Protein AF-A0A966Q221-F1 (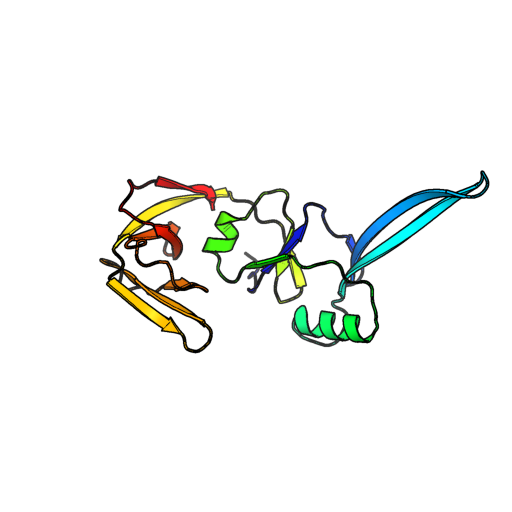afdb_monomer_lite)

Structure (mmCIF, N/CA/C/O backbone):
data_AF-A0A966Q221-F1
#
_entry.id   AF-A0A966Q221-F1
#
loop_
_atom_site.group_PDB
_atom_site.id
_atom_site.type_symbol
_atom_site.label_atom_id
_atom_site.label_alt_id
_atom_site.label_comp_id
_atom_site.label_asym_id
_atom_site.label_entity_id
_atom_site.label_seq_id
_atom_site.pdbx_PDB_ins_code
_atom_site.Cartn_x
_atom_site.Cartn_y
_atom_site.Cartn_z
_atom_site.occupancy
_atom_site.B_iso_or_equiv
_atom_site.auth_seq_id
_atom_site.auth_comp_id
_atom_site.auth_asym_id
_atom_site.auth_atom_id
_atom_site.pdbx_PDB_model_num
ATOM 1 N N . MET A 1 1 ? -15.770 -7.604 -7.001 1.00 46.69 1 MET A N 1
ATOM 2 C CA . MET A 1 1 ? -14.492 -6.860 -6.976 1.00 46.69 1 MET A CA 1
ATOM 3 C C . MET A 1 1 ? -13.400 -7.851 -7.315 1.00 46.69 1 MET A C 1
ATOM 5 O O . MET A 1 1 ? -13.350 -8.887 -6.671 1.00 46.69 1 MET A O 1
ATOM 9 N N . SER A 1 2 ? -12.602 -7.611 -8.354 1.00 55.25 2 SER A N 1
ATOM 10 C CA . SER A 1 2 ? -11.484 -8.499 -8.678 1.00 55.25 2 SER A CA 1
ATOM 11 C C . SER A 1 2 ? -10.455 -8.431 -7.547 1.00 55.25 2 SER A C 1
ATOM 13 O O . SER A 1 2 ? -10.008 -7.342 -7.191 1.00 55.25 2 SER A O 1
ATOM 15 N N . GLU A 1 3 ? -10.125 -9.581 -6.968 1.00 83.69 3 GLU A N 1
ATOM 16 C CA . GLU A 1 3 ? -9.271 -9.717 -5.785 1.00 83.69 3 GLU A CA 1
ATOM 17 C C . GLU A 1 3 ? -7.890 -9.089 -6.048 1.00 83.69 3 GLU A C 1
ATOM 19 O O . GLU A 1 3 ? -7.162 -9.516 -6.948 1.00 83.69 3 GLU A O 1
ATOM 24 N N . ILE A 1 4 ? -7.584 -7.993 -5.344 1.00 91.38 4 ILE A N 1
ATOM 25 C CA . ILE A 1 4 ? -6.256 -7.364 -5.338 1.00 91.38 4 ILE A CA 1
ATOM 26 C C . ILE A 1 4 ? -5.352 -8.244 -4.483 1.00 91.38 4 ILE A C 1
ATOM 28 O O . ILE A 1 4 ? -5.711 -8.542 -3.343 1.00 91.38 4 ILE A O 1
ATOM 32 N N . VAL A 1 5 ? -4.185 -8.621 -5.004 1.00 95.06 5 VAL A N 1
ATOM 33 C CA . VAL A 1 5 ? -3.238 -9.453 -4.252 1.00 95.06 5 VAL A CA 1
ATOM 34 C C . VAL A 1 5 ? -2.081 -8.610 -3.748 1.00 95.06 5 VAL A C 1
ATOM 36 O O . VAL A 1 5 ? -1.319 -8.029 -4.514 1.00 95.06 5 VAL A O 1
ATOM 39 N N . PHE A 1 6 ? -1.963 -8.535 -2.427 1.00 94.25 6 PHE A N 1
ATOM 40 C CA . PHE A 1 6 ? -0.887 -7.809 -1.769 1.00 94.25 6 PHE A CA 1
ATOM 41 C C . PHE A 1 6 ? 0.447 -8.588 -1.848 1.00 94.25 6 PHE A C 1
ATOM 43 O O . PHE A 1 6 ? 0.435 -9.816 -1.971 1.00 94.25 6 PHE A O 1
ATOM 50 N N . PRO A 1 7 ? 1.604 -7.909 -1.755 1.00 95.56 7 PRO A N 1
ATOM 51 C CA . PRO A 1 7 ? 1.749 -6.456 -1.694 1.00 95.56 7 PRO A CA 1
ATOM 52 C C . PRO A 1 7 ? 1.359 -5.765 -3.003 1.00 95.56 7 PRO A C 1
ATOM 54 O O . PRO A 1 7 ? 1.427 -6.353 -4.078 1.00 95.56 7 PRO A O 1
ATOM 57 N N . VAL A 1 8 ? 0.964 -4.499 -2.894 1.00 96.75 8 VAL A N 1
ATOM 58 C CA . VAL A 1 8 ? 0.754 -3.609 -4.039 1.00 96.75 8 VAL A CA 1
ATOM 59 C C . VAL A 1 8 ? 1.818 -2.520 -4.037 1.00 96.75 8 VAL A C 1
ATOM 61 O O . VAL A 1 8 ? 2.282 -2.099 -2.978 1.00 96.75 8 VAL A O 1
ATOM 64 N N . PHE A 1 9 ? 2.207 -2.055 -5.216 1.00 97.25 9 PHE A N 1
ATOM 65 C CA . PHE A 1 9 ? 3.287 -1.089 -5.394 1.00 97.25 9 PHE A CA 1
ATOM 66 C C . PHE A 1 9 ? 2.776 0.135 -6.137 1.00 97.25 9 PHE A C 1
ATOM 68 O O . PHE A 1 9 ? 2.036 0.004 -7.109 1.00 97.25 9 PHE A O 1
ATOM 75 N N . ASN A 1 10 ? 3.193 1.321 -5.705 1.00 96.19 10 ASN A N 1
ATOM 76 C CA . ASN A 1 10 ? 2.929 2.561 -6.421 1.00 96.19 10 ASN A CA 1
ATOM 77 C C . ASN A 1 10 ? 3.859 2.660 -7.641 1.00 96.19 10 ASN A C 1
ATOM 79 O O . ASN A 1 10 ? 5.089 2.613 -7.502 1.00 96.19 10 ASN A O 1
ATOM 83 N N . ILE A 1 11 ? 3.255 2.822 -8.819 1.00 96.31 11 ILE A N 1
ATOM 84 C CA . ILE A 1 11 ? 3.941 2.923 -10.114 1.00 96.31 11 ILE A CA 1
ATOM 85 C C . ILE A 1 11 ? 3.892 4.331 -10.721 1.00 96.31 11 ILE A C 1
ATOM 87 O O . ILE A 1 11 ? 4.333 4.514 -11.851 1.00 96.31 11 ILE A O 1
ATOM 91 N N . GLY A 1 12 ? 3.406 5.328 -9.978 1.00 94.31 12 GLY A N 1
ATOM 92 C CA . GLY A 1 12 ? 3.406 6.741 -10.355 1.00 94.31 12 GLY A CA 1
ATOM 93 C C . GLY A 1 12 ? 2.014 7.324 -10.598 1.00 94.31 12 GLY A C 1
ATOM 94 O O . GLY A 1 12 ? 0.991 6.702 -10.324 1.00 94.31 12 GLY A O 1
ATOM 95 N N . ILE A 1 13 ? 1.982 8.564 -11.091 1.00 94.75 13 ILE A N 1
ATOM 96 C CA . ILE A 1 13 ? 0.741 9.303 -11.394 1.00 94.75 13 ILE A CA 1
ATOM 97 C C . ILE A 1 13 ? 0.272 9.132 -12.845 1.00 94.75 13 ILE A C 1
ATOM 99 O O . ILE A 1 13 ? -0.867 9.444 -13.184 1.00 94.75 13 ILE A O 1
ATOM 103 N N . HIS A 1 14 ? 1.164 8.672 -13.718 1.00 93.94 14 HIS A N 1
ATOM 104 C CA . HIS A 1 14 ? 0.856 8.449 -15.121 1.00 93.94 14 HIS A CA 1
ATOM 105 C C . HIS A 1 14 ? 0.354 7.024 -15.295 1.00 93.94 14 HIS A C 1
ATOM 107 O O . HIS A 1 14 ? 0.889 6.096 -14.694 1.00 93.94 14 HIS A O 1
ATOM 113 N N . LYS A 1 15 ? -0.680 6.850 -16.118 1.00 94.88 15 LYS A N 1
ATOM 114 C CA . LYS A 1 15 ? -1.162 5.518 -16.473 1.00 94.88 15 LYS A CA 1
ATOM 115 C C . LYS A 1 15 ? -0.087 4.816 -17.316 1.00 94.88 15 LYS A C 1
ATOM 117 O O . LYS A 1 15 ? 0.353 5.420 -18.295 1.00 94.88 15 LYS A O 1
ATOM 122 N N . PRO A 1 16 ? 0.335 3.588 -16.974 1.00 95.94 16 PRO A N 1
ATOM 123 C CA . PRO A 1 16 ? 1.258 2.834 -17.817 1.00 95.94 16 PRO A CA 1
ATOM 124 C C . PRO A 1 16 ? 0.583 2.399 -19.121 1.00 95.94 16 PRO A C 1
ATOM 126 O O . PRO A 1 16 ? -0.639 2.216 -19.170 1.00 95.94 16 PRO A O 1
ATOM 129 N N . GLN A 1 17 ? 1.392 2.194 -20.156 1.00 96.81 17 GLN A N 1
ATOM 130 C CA . GLN A 1 17 ? 0.962 1.516 -21.375 1.00 96.81 17 GLN A CA 1
ATOM 131 C C . GLN A 1 17 ? 0.931 0.007 -21.138 1.00 96.81 17 GLN A C 1
ATOM 133 O O . GLN A 1 17 ? 1.729 -0.516 -20.355 1.00 96.81 17 GLN A O 1
ATOM 138 N N . VAL A 1 18 ? -0.020 -0.674 -21.780 1.00 96.50 18 VAL A N 1
ATOM 139 C CA . VAL A 1 18 ? -0.211 -2.124 -21.666 1.00 96.50 18 VAL A CA 1
ATOM 140 C C . VAL A 1 18 ? -0.466 -2.696 -23.052 1.00 96.50 18 VAL A C 1
ATOM 142 O O . VAL A 1 18 ? -1.510 -2.422 -23.642 1.00 96.50 18 VAL A O 1
ATOM 145 N N . GLU A 1 19 ? 0.460 -3.508 -23.547 1.00 95.75 19 GLU A N 1
ATOM 146 C CA . GLU A 1 19 ? 0.394 -4.106 -24.881 1.00 95.75 19 GLU A CA 1
ATOM 147 C C . GLU A 1 19 ? 0.839 -5.564 -24.813 1.00 95.75 19 GLU A C 1
ATOM 149 O O . GLU A 1 19 ? 1.949 -5.856 -24.384 1.00 95.75 19 GLU A O 1
ATOM 154 N N . GLY A 1 20 ? -0.037 -6.501 -25.190 1.00 93.25 20 GLY A N 1
ATOM 155 C CA . GLY A 1 20 ? 0.322 -7.922 -25.279 1.00 93.25 20 GLY A CA 1
ATOM 156 C C . GLY A 1 20 ? 0.937 -8.522 -24.004 1.00 93.25 20 GLY A C 1
ATOM 157 O O . GLY A 1 20 ? 1.816 -9.364 -24.109 1.00 93.25 20 GLY A O 1
ATOM 158 N N . GLY A 1 21 ? 0.533 -8.068 -22.810 1.00 93.94 21 GLY A N 1
ATOM 159 C CA . GLY A 1 21 ? 1.095 -8.523 -21.526 1.00 93.94 21 GLY A CA 1
ATOM 160 C C . GLY A 1 21 ? 2.316 -7.733 -21.034 1.00 93.94 21 GLY A C 1
ATOM 161 O O . GLY A 1 21 ? 2.673 -7.849 -19.862 1.00 93.94 21 GLY A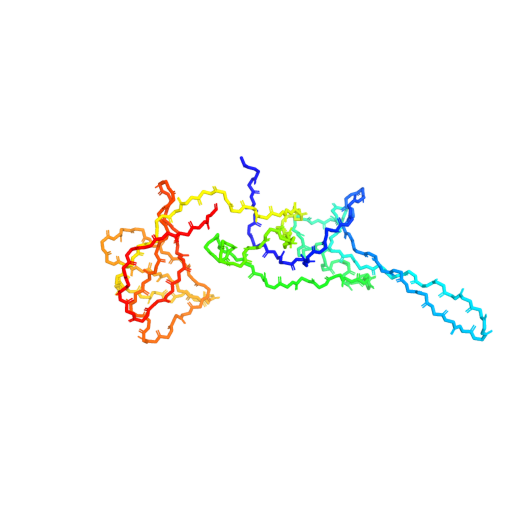 O 1
ATOM 162 N N . LEU A 1 22 ? 2.905 -6.877 -21.872 1.00 97.25 22 LEU A N 1
ATOM 163 C CA . LEU A 1 22 ? 3.971 -5.956 -21.489 1.00 97.25 22 LEU A CA 1
ATOM 164 C C . LEU A 1 22 ? 3.380 -4.674 -20.895 1.00 97.25 22 LEU A C 1
ATOM 166 O O . LEU A 1 22 ? 2.482 -4.060 -21.470 1.00 97.25 22 LEU A O 1
ATOM 170 N N . VAL A 1 23 ? 3.916 -4.244 -19.755 1.00 98.00 23 VAL A N 1
ATOM 171 C CA . VAL A 1 23 ? 3.536 -3.011 -19.063 1.00 98.00 23 VAL A CA 1
ATOM 172 C C . VAL A 1 23 ? 4.738 -2.086 -19.016 1.00 98.00 23 VAL A C 1
ATOM 174 O O . VAL A 1 23 ? 5.775 -2.449 -18.460 1.00 98.00 23 VAL A O 1
ATOM 177 N N . PHE A 1 24 ? 4.616 -0.869 -19.537 1.00 97.62 24 PHE A N 1
ATOM 178 C CA . PHE A 1 24 ? 5.760 0.034 -19.642 1.00 97.62 24 PHE A CA 1
ATOM 179 C C . PHE A 1 24 ? 5.374 1.515 -19.617 1.00 97.62 24 PHE A C 1
ATOM 181 O O . PHE A 1 24 ? 4.223 1.908 -19.806 1.00 97.62 24 PHE A O 1
ATOM 188 N N . TYR A 1 25 ? 6.384 2.345 -19.387 1.00 96.75 25 TYR A N 1
ATOM 189 C CA . TYR A 1 25 ? 6.365 3.771 -19.680 1.00 96.75 25 TYR A CA 1
ATOM 190 C C . TYR A 1 25 ? 7.336 4.054 -20.816 1.00 96.75 25 TYR A C 1
ATOM 192 O O . TYR A 1 25 ? 8.361 3.380 -20.934 1.00 96.75 25 TYR A O 1
ATOM 200 N N . TYR A 1 26 ? 7.050 5.080 -21.606 1.00 93.25 26 TYR A N 1
ATOM 201 C CA . TYR A 1 26 ? 8.019 5.644 -22.530 1.00 93.25 26 TYR A CA 1
ATOM 202 C C . TYR A 1 26 ? 8.089 7.157 -22.344 1.00 93.25 26 TYR A C 1
ATOM 204 O O . TYR A 1 26 ? 7.126 7.797 -21.917 1.00 93.25 26 TYR A O 1
ATOM 212 N N . HIS A 1 27 ? 9.263 7.708 -22.616 1.00 88.81 27 HIS A N 1
ATOM 213 C CA . HIS A 1 27 ? 9.513 9.137 -22.606 1.00 88.81 27 HIS A CA 1
ATOM 214 C C . HIS A 1 27 ? 10.263 9.495 -23.876 1.00 88.81 27 HIS A C 1
ATOM 216 O O . HIS A 1 27 ? 11.336 8.948 -24.131 1.00 88.81 27 HIS A O 1
ATOM 222 N N . GLU A 1 28 ? 9.703 10.417 -24.640 1.00 90.44 28 GLU A N 1
ATOM 223 C CA . GLU A 1 28 ? 10.378 11.048 -25.763 1.00 90.44 28 GLU A CA 1
ATOM 224 C C . GLU A 1 28 ? 11.087 12.298 -25.262 1.00 90.44 28 GLU A C 1
ATOM 226 O O . GLU A 1 28 ? 10.565 13.051 -24.432 1.00 90.44 28 GLU A O 1
ATOM 231 N N . ARG A 1 29 ? 12.316 12.484 -25.726 1.00 88.00 29 ARG A N 1
ATOM 232 C CA . ARG A 1 29 ? 13.077 13.698 -25.502 1.00 88.00 29 ARG A CA 1
ATOM 233 C C . ARG A 1 29 ? 13.602 14.188 -26.835 1.00 88.00 29 ARG A C 1
ATOM 235 O O . ARG A 1 29 ? 14.305 13.455 -27.518 1.00 88.00 29 ARG A O 1
ATOM 242 N N . GLU A 1 30 ? 13.298 15.433 -27.139 1.00 89.88 30 GLU A N 1
ATOM 243 C CA . GLU A 1 30 ? 13.866 16.157 -28.263 1.00 89.88 30 GLU A CA 1
ATOM 244 C C . GLU A 1 30 ? 15.065 16.972 -27.772 1.00 89.88 30 GLU A C 1
ATOM 246 O O . GLU A 1 30 ? 14.963 17.718 -26.796 1.00 89.88 30 GLU A O 1
ATOM 251 N N . GLU A 1 31 ? 16.213 16.799 -28.416 1.00 89.94 31 GLU A N 1
ATOM 252 C CA . GLU A 1 31 ? 17.430 17.567 -28.161 1.00 89.94 31 GLU A CA 1
ATOM 253 C C . GLU A 1 31 ? 18.004 18.034 -29.500 1.00 89.94 31 GLU A C 1
ATOM 255 O O . GLU A 1 31 ? 18.004 17.284 -30.473 1.00 89.94 31 GLU A O 1
ATOM 260 N N . TYR A 1 32 ? 18.494 19.273 -29.553 1.00 88.69 32 TYR A N 1
ATOM 261 C CA . TYR A 1 32 ? 19.259 19.751 -30.702 1.00 88.69 32 TYR A CA 1
ATOM 262 C C . TYR A 1 32 ? 20.722 19.350 -30.527 1.00 88.69 32 TYR A C 1
ATOM 264 O O . TYR A 1 32 ? 21.349 19.729 -29.534 1.00 88.69 32 TYR A O 1
ATOM 272 N N . ILE A 1 33 ? 21.255 18.594 -31.480 1.00 89.69 33 ILE A N 1
ATOM 273 C CA . ILE A 1 33 ? 22.663 18.198 -31.544 1.00 89.69 33 ILE A CA 1
ATOM 274 C C . ILE A 1 33 ? 23.168 18.657 -32.910 1.00 89.69 33 ILE A C 1
ATOM 276 O O . ILE A 1 33 ? 22.614 18.250 -33.923 1.00 89.69 33 ILE A O 1
ATOM 280 N N . ASP A 1 34 ? 24.169 19.540 -32.927 1.00 90.19 34 ASP A N 1
ATOM 281 C CA . ASP A 1 34 ? 24.743 20.114 -34.155 1.00 90.19 34 ASP A CA 1
ATOM 282 C C . ASP A 1 34 ? 23.683 20.694 -35.121 1.00 90.19 34 ASP A C 1
ATOM 284 O O . ASP A 1 34 ? 23.695 20.432 -36.319 1.00 90.19 34 ASP A O 1
ATOM 288 N N . ASP A 1 35 ? 22.745 21.478 -34.573 1.00 89.19 35 ASP A N 1
ATOM 289 C CA . ASP A 1 35 ? 21.602 22.095 -35.272 1.00 89.19 35 ASP A CA 1
ATOM 290 C C . ASP A 1 35 ? 20.572 21.112 -35.879 1.00 89.19 35 ASP A C 1
ATOM 292 O O . ASP A 1 35 ? 19.596 21.541 -36.501 1.00 89.19 35 ASP A O 1
ATOM 296 N N . GLU A 1 36 ? 20.698 19.806 -35.619 1.00 89.44 36 GLU A N 1
ATOM 297 C CA . GLU A 1 36 ? 19.696 18.792 -35.960 1.00 89.44 36 GLU A CA 1
ATOM 298 C C . GLU A 1 36 ? 18.811 18.442 -34.754 1.00 89.44 36 GLU A C 1
ATOM 300 O O . GLU A 1 36 ? 19.291 18.218 -33.641 1.00 89.44 36 GLU A O 1
ATOM 305 N N . LEU A 1 37 ? 17.492 18.373 -34.970 1.00 89.62 37 LEU A N 1
ATOM 306 C CA . LEU A 1 37 ? 16.541 17.917 -33.955 1.00 89.62 37 LEU A CA 1
ATOM 307 C C . LEU A 1 37 ? 16.598 16.389 -33.844 1.00 89.62 37 LEU A C 1
ATOM 309 O O . LEU A 1 37 ? 16.094 15.673 -34.711 1.00 89.62 37 LEU A O 1
ATOM 313 N N . VAL A 1 38 ? 17.154 15.883 -32.748 1.00 91.44 38 VAL A N 1
ATOM 314 C CA . VAL A 1 38 ? 17.219 14.452 -32.444 1.00 91.44 38 VAL A CA 1
ATOM 315 C C . VAL A 1 38 ? 16.140 14.098 -31.427 1.00 91.44 38 VAL A C 1
ATOM 317 O O . VAL A 1 38 ? 16.121 14.608 -30.308 1.00 91.44 38 VAL A O 1
ATOM 320 N N . THR A 1 39 ? 15.250 13.175 -31.793 1.00 88.75 39 THR A N 1
ATOM 321 C CA . THR A 1 39 ? 14.259 12.610 -30.865 1.00 88.75 39 THR A CA 1
ATOM 322 C C . THR A 1 39 ? 14.764 11.282 -30.312 1.00 88.75 39 THR A C 1
ATOM 324 O O . THR A 1 39 ? 14.978 10.328 -31.055 1.00 88.75 39 THR A O 1
ATOM 327 N N . THR A 1 40 ? 14.944 11.199 -28.995 1.00 87.88 40 THR A N 1
ATOM 328 C CA . THR A 1 40 ? 15.309 9.969 -28.285 1.00 87.88 40 THR A CA 1
ATOM 329 C C . THR A 1 40 ? 14.122 9.438 -27.491 1.00 87.88 40 THR A C 1
ATOM 331 O O . THR A 1 40 ? 13.637 10.095 -26.569 1.00 87.88 40 THR A O 1
ATOM 334 N N . THR A 1 41 ? 13.722 8.200 -27.772 1.00 89.50 41 THR A N 1
ATOM 335 C CA . THR A 1 41 ? 12.672 7.493 -27.027 1.00 89.50 41 THR A CA 1
ATOM 336 C C . THR A 1 41 ? 13.293 6.545 -26.006 1.00 89.50 41 THR A C 1
ATOM 338 O O . THR A 1 41 ? 14.090 5.675 -26.355 1.00 89.50 41 THR A O 1
ATOM 341 N N . LYS A 1 42 ? 12.931 6.684 -24.726 1.00 92.38 42 LYS A N 1
ATOM 342 C CA . LYS A 1 42 ? 13.382 5.795 -23.645 1.00 92.38 42 LYS A CA 1
ATOM 343 C C . LYS A 1 42 ? 12.214 5.030 -23.052 1.00 92.38 42 LYS A C 1
ATOM 345 O O . LYS A 1 42 ? 11.276 5.641 -22.547 1.00 92.38 42 LYS A O 1
ATOM 350 N N . TYR A 1 43 ? 12.329 3.707 -23.030 1.00 94.19 43 TYR A N 1
ATOM 351 C CA . TYR A 1 43 ? 11.354 2.814 -22.413 1.00 94.19 43 TYR A CA 1
ATOM 352 C C . TYR A 1 43 ? 11.779 2.427 -20.998 1.00 94.19 43 TYR A C 1
ATOM 354 O O . TYR A 1 43 ? 12.968 2.317 -20.694 1.00 94.19 43 TYR A O 1
ATOM 362 N N . LYS A 1 44 ? 10.792 2.221 -20.127 1.00 96.81 44 LYS A N 1
ATOM 363 C CA . LYS A 1 44 ? 10.969 1.624 -18.804 1.00 96.81 44 LYS A CA 1
ATOM 364 C C . LYS A 1 44 ? 9.876 0.598 -18.543 1.00 96.81 44 LYS A C 1
ATOM 366 O O . LYS A 1 44 ? 8.705 0.961 -18.455 1.00 96.81 44 LYS A O 1
ATOM 371 N N . VAL A 1 45 ? 10.260 -0.660 -18.367 1.00 97.88 45 VAL A N 1
ATOM 372 C CA . VAL A 1 45 ? 9.335 -1.780 -18.157 1.00 97.88 45 VAL A CA 1
ATOM 373 C C . VAL A 1 45 ? 8.901 -1.856 -16.692 1.00 97.88 45 VAL A C 1
ATOM 375 O O . VAL A 1 45 ? 9.713 -1.839 -15.766 1.00 97.88 45 VAL A O 1
ATOM 378 N N . VAL A 1 46 ? 7.596 -1.921 -16.459 1.00 97.81 46 VAL A N 1
ATOM 379 C CA . VAL A 1 46 ? 6.992 -2.135 -15.138 1.00 97.81 46 VAL A CA 1
ATOM 380 C C . VAL A 1 46 ? 6.845 -3.633 -14.864 1.00 97.81 46 VAL A C 1
ATOM 382 O O . VAL A 1 46 ? 7.219 -4.087 -13.781 1.00 97.81 46 VAL A O 1
ATOM 385 N N . ASP A 1 47 ? 6.329 -4.389 -15.830 1.00 98.19 47 ASP A N 1
ATOM 386 C CA . ASP A 1 47 ? 6.099 -5.836 -15.766 1.00 98.19 47 ASP A CA 1
ATOM 387 C C . ASP A 1 47 ? 6.036 -6.407 -17.187 1.00 98.19 47 ASP A C 1
ATOM 389 O O . ASP A 1 47 ? 5.676 -5.688 -18.118 1.00 98.19 47 ASP A O 1
ATOM 393 N N . ASP A 1 48 ? 6.336 -7.690 -17.340 1.00 97.88 48 ASP A N 1
ATOM 394 C CA . ASP A 1 48 ? 6.102 -8.444 -18.572 1.00 97.88 48 ASP A CA 1
ATOM 395 C C . ASP A 1 48 ? 5.449 -9.773 -18.203 1.00 97.88 48 ASP A C 1
ATOM 397 O O . ASP A 1 48 ? 6.109 -10.662 -17.675 1.00 97.88 48 ASP A O 1
ATOM 401 N N . GLN A 1 49 ? 4.144 -9.897 -18.447 1.00 96.56 49 GLN A N 1
ATOM 402 C CA . GLN A 1 49 ? 3.345 -11.071 -18.085 1.00 96.56 49 GLN A CA 1
ATOM 403 C C . GLN A 1 49 ? 3.577 -12.282 -18.996 1.00 96.56 49 GLN A C 1
ATOM 405 O O . GLN A 1 49 ? 3.042 -13.353 -18.712 1.00 96.56 49 GLN A O 1
ATOM 410 N N . ASN A 1 50 ? 4.366 -12.135 -20.062 1.00 96.69 50 ASN A N 1
ATOM 411 C CA . ASN A 1 50 ? 4.733 -13.245 -20.940 1.00 96.69 50 ASN A CA 1
ATOM 412 C C . ASN A 1 50 ? 5.901 -14.063 -20.382 1.00 96.69 50 ASN A C 1
ATOM 414 O O . ASN A 1 50 ? 6.129 -15.196 -20.809 1.00 96.69 50 ASN A O 1
ATOM 418 N N . LEU A 1 51 ? 6.641 -13.501 -19.424 1.00 97.19 51 LEU A N 1
ATOM 419 C CA . LEU A 1 51 ? 7.717 -14.206 -18.749 1.00 97.19 51 LEU A CA 1
ATOM 420 C C . LEU A 1 51 ? 7.180 -15.264 -17.792 1.00 97.19 51 LEU A C 1
ATOM 422 O O . LEU A 1 51 ? 6.125 -15.120 -17.171 1.00 97.19 51 LEU A O 1
ATOM 426 N N . SER A 1 52 ? 7.974 -16.319 -17.624 1.00 95.62 52 SER A N 1
ATOM 427 C CA . SER A 1 52 ? 7.684 -17.363 -16.650 1.00 95.62 5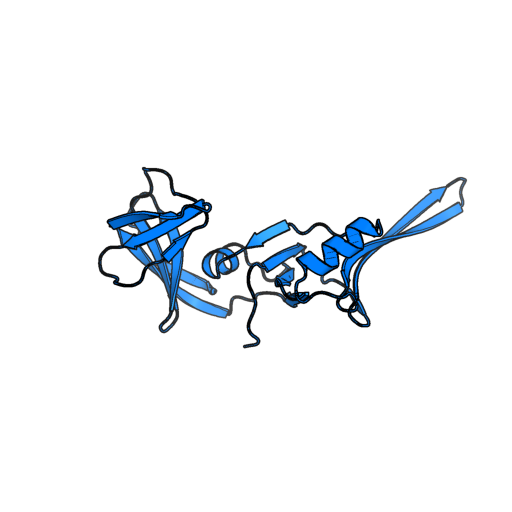2 SER A CA 1
ATOM 428 C C . SER A 1 52 ? 7.637 -16.788 -15.226 1.00 95.62 52 SER A C 1
ATOM 430 O O . SER A 1 52 ? 8.405 -15.895 -14.876 1.00 95.62 52 SER A O 1
ATOM 432 N N . GLY A 1 53 ? 6.742 -17.294 -14.380 1.00 94.19 53 GLY A N 1
ATOM 433 C CA . GLY A 1 53 ? 6.628 -16.867 -12.982 1.00 94.19 53 GLY A CA 1
ATOM 434 C C . GLY A 1 53 ? 5.273 -16.256 -12.635 1.00 94.19 53 GLY A C 1
ATOM 435 O O . GLY A 1 53 ? 4.725 -15.404 -13.334 1.00 94.19 53 GLY A O 1
ATOM 436 N N . GLU A 1 54 ? 4.739 -16.687 -11.498 1.00 95.12 54 GLU A N 1
ATOM 437 C CA . GLU A 1 54 ? 3.393 -16.331 -11.045 1.00 95.12 54 GLU A CA 1
ATOM 438 C C . GLU A 1 54 ? 3.316 -14.904 -10.489 1.00 95.12 54 GLU A C 1
ATOM 440 O O . GLU A 1 54 ? 2.251 -14.282 -10.483 1.00 95.12 54 GLU A O 1
ATOM 445 N N . THR A 1 55 ? 4.449 -14.363 -10.035 1.00 97.19 55 THR A N 1
ATOM 446 C CA . THR A 1 55 ? 4.512 -13.063 -9.362 1.00 97.19 55 THR A CA 1
ATOM 447 C C . THR A 1 55 ? 5.268 -12.014 -10.170 1.00 97.19 55 THR A C 1
ATOM 449 O O . THR A 1 55 ? 6.252 -12.304 -10.853 1.00 97.19 55 THR A O 1
ATOM 452 N N . LEU A 1 56 ? 4.864 -10.756 -9.988 1.00 97.56 56 LEU A N 1
ATOM 453 C CA . LEU A 1 56 ? 5.553 -9.570 -10.496 1.00 97.56 56 LEU A CA 1
ATOM 454 C C . LEU A 1 56 ? 7.049 -9.586 -10.141 1.00 97.56 56 LEU A C 1
ATOM 456 O O . LEU A 1 56 ? 7.893 -9.228 -10.956 1.00 97.56 56 LEU A O 1
ATOM 460 N N . ALA A 1 57 ? 7.391 -10.012 -8.922 1.00 96.94 57 ALA A N 1
ATOM 461 C CA . ALA A 1 57 ? 8.775 -10.061 -8.462 1.00 96.94 57 ALA A CA 1
ATOM 462 C C . ALA A 1 57 ? 9.616 -11.077 -9.254 1.00 96.94 57 ALA A C 1
ATOM 464 O O . ALA A 1 57 ? 10.718 -10.742 -9.679 1.00 96.94 57 ALA A O 1
ATOM 465 N N . GLN A 1 58 ? 9.093 -12.285 -9.496 1.00 97.69 58 GLN A N 1
ATOM 466 C CA . GLN A 1 58 ? 9.792 -13.320 -10.270 1.00 97.69 58 GLN A CA 1
ATOM 467 C C . GLN A 1 58 ? 10.068 -12.876 -11.710 1.00 97.69 58 GLN A C 1
ATOM 469 O O . GLN A 1 58 ? 11.172 -13.084 -12.213 1.00 97.69 58 GLN A O 1
ATOM 474 N N . ARG A 1 59 ? 9.093 -12.232 -12.360 1.00 98.19 59 ARG A N 1
ATOM 475 C CA . ARG A 1 59 ? 9.248 -11.734 -13.736 1.00 98.19 59 ARG A CA 1
ATOM 476 C C . ARG A 1 59 ? 10.217 -10.556 -13.804 1.00 98.19 59 ARG A C 1
ATOM 478 O O . ARG A 1 59 ? 11.117 -10.538 -14.634 1.00 98.19 59 ARG A O 1
ATOM 485 N N . ARG A 1 60 ? 10.133 -9.618 -12.855 1.00 97.62 60 ARG A N 1
ATOM 486 C CA . ARG A 1 60 ? 11.086 -8.497 -12.759 1.00 97.62 60 ARG A CA 1
ATOM 487 C C . ARG A 1 60 ? 12.519 -8.935 -12.455 1.00 97.62 60 ARG A C 1
ATOM 489 O O . ARG A 1 60 ? 13.443 -8.260 -12.899 1.00 97.62 60 ARG A O 1
ATOM 496 N N . LEU A 1 61 ? 12.723 -10.028 -11.717 1.00 97.69 61 LEU A N 1
ATOM 497 C CA . LEU A 1 61 ? 14.062 -10.585 -11.494 1.00 97.69 61 LEU A CA 1
ATOM 498 C C . LEU A 1 61 ? 14.683 -11.091 -12.800 1.00 97.69 61 LEU A C 1
ATOM 500 O O . LEU A 1 61 ? 15.837 -10.775 -13.057 1.00 97.69 61 LEU A O 1
ATOM 504 N N . GLN A 1 62 ? 13.913 -11.790 -13.642 1.00 98.06 62 GLN A N 1
ATOM 505 C CA . GLN A 1 62 ? 14.361 -12.200 -14.981 1.00 98.06 62 GLN A CA 1
ATOM 506 C C . GLN A 1 62 ? 14.716 -10.981 -15.841 1.00 98.06 62 GLN A C 1
ATOM 508 O O . GLN A 1 62 ? 15.847 -10.874 -16.295 1.00 98.06 62 GLN A O 1
ATOM 513 N N . LEU A 1 63 ? 13.823 -9.987 -15.922 1.00 97.50 63 LEU A N 1
ATOM 514 C CA . LEU A 1 63 ? 14.091 -8.730 -16.640 1.00 97.50 63 LEU A CA 1
ATOM 515 C C . LEU A 1 63 ? 15.356 -8.006 -16.147 1.00 97.50 63 LEU A C 1
ATOM 517 O O . LEU A 1 63 ? 16.024 -7.335 -16.924 1.00 97.50 63 LEU A O 1
ATOM 521 N N . THR A 1 64 ? 15.680 -8.116 -14.855 1.00 97.06 64 THR A N 1
ATOM 522 C CA . THR A 1 64 ? 16.906 -7.526 -14.295 1.00 97.06 64 THR A CA 1
ATOM 523 C C . THR A 1 64 ? 18.155 -8.267 -14.772 1.00 97.06 64 THR A C 1
ATOM 525 O O . THR A 1 64 ? 19.160 -7.621 -15.051 1.00 97.06 64 THR A O 1
ATOM 528 N N . VAL A 1 65 ? 18.100 -9.601 -14.859 1.00 96.62 65 VAL A N 1
ATOM 529 C CA . VAL A 1 65 ? 19.193 -10.428 -15.404 1.00 96.62 65 VAL A CA 1
ATOM 530 C C . VAL A 1 65 ? 19.419 -10.115 -16.881 1.00 96.62 65 VAL A C 1
ATOM 532 O O . VAL A 1 65 ? 20.564 -10.020 -17.306 1.00 96.62 65 VAL A O 1
ATOM 535 N N . ASP A 1 66 ? 18.339 -9.871 -17.622 1.00 96.75 66 ASP A N 1
ATOM 536 C CA . ASP A 1 66 ? 18.371 -9.501 -19.041 1.00 96.75 66 ASP A CA 1
ATOM 537 C C . ASP A 1 66 ? 18.704 -8.011 -19.276 1.00 96.75 66 ASP A C 1
ATOM 539 O O . ASP A 1 66 ? 18.557 -7.504 -20.387 1.00 96.75 66 ASP A O 1
ATOM 543 N N . GLU A 1 67 ? 19.113 -7.286 -18.228 1.00 96.75 67 GLU A N 1
ATOM 544 C CA . GLU A 1 67 ? 19.481 -5.862 -18.254 1.00 96.75 67 GLU A CA 1
ATOM 545 C C . GLU A 1 67 ? 18.394 -4.932 -18.834 1.00 96.75 67 GLU A C 1
ATOM 547 O O . GLU A 1 67 ? 18.668 -3.826 -19.312 1.00 96.75 67 GLU A O 1
ATOM 552 N N . VAL A 1 68 ? 17.124 -5.338 -18.746 1.00 97.12 68 VAL A N 1
ATOM 553 C CA . VAL A 1 68 ? 15.997 -4.539 -19.229 1.00 97.12 68 VAL A CA 1
ATOM 554 C C . VAL A 1 68 ? 15.836 -3.287 -18.357 1.00 97.12 68 VAL A C 1
ATOM 556 O O . VAL A 1 68 ? 15.769 -3.386 -17.126 1.00 97.12 68 VAL A O 1
ATOM 559 N N . PRO A 1 69 ? 15.692 -2.085 -18.949 1.00 96.50 69 PRO A N 1
ATOM 560 C CA . PRO A 1 69 ? 15.449 -0.866 -18.187 1.00 96.50 69 PRO A CA 1
ATOM 561 C C . PRO A 1 69 ? 14.124 -0.937 -17.417 1.00 96.50 69 PRO A C 1
ATOM 563 O O . PRO A 1 69 ? 13.044 -0.770 -17.983 1.00 96.50 69 PRO A O 1
ATOM 566 N N . LEU A 1 70 ? 14.184 -1.152 -16.103 1.00 97.25 70 LEU A N 1
ATOM 567 C CA . LEU A 1 70 ? 12.987 -1.257 -15.270 1.00 97.25 70 LEU A CA 1
ATOM 568 C C . LEU A 1 70 ? 12.497 0.105 -14.765 1.00 97.25 70 LEU A C 1
ATOM 570 O O . LEU A 1 70 ? 13.249 0.948 -14.269 1.00 97.25 70 LEU A O 1
ATOM 574 N N . ALA A 1 71 ? 11.181 0.295 -14.798 1.00 96.62 71 ALA A N 1
ATOM 575 C CA . ALA A 1 71 ? 10.509 1.331 -14.036 1.00 96.62 71 ALA A CA 1
ATOM 576 C C . ALA A 1 71 ? 10.664 1.052 -12.533 1.00 96.62 71 ALA A C 1
ATOM 578 O O . ALA A 1 71 ? 10.615 -0.097 -12.074 1.00 96.62 71 ALA A O 1
ATOM 579 N N . LYS A 1 72 ? 10.844 2.122 -11.753 1.00 94.38 72 LYS A N 1
ATOM 580 C CA . LYS A 1 72 ? 10.955 2.036 -10.297 1.00 94.38 72 LYS A CA 1
ATOM 581 C C . LYS A 1 72 ? 9.589 1.698 -9.701 1.00 94.38 72 LYS A C 1
ATOM 583 O O . LYS A 1 72 ? 8.625 2.421 -9.929 1.00 94.38 72 LYS A O 1
ATOM 588 N N . LEU A 1 73 ? 9.540 0.658 -8.874 1.00 94.81 73 LEU A N 1
ATOM 589 C CA . LEU A 1 73 ? 8.424 0.432 -7.960 1.00 94.81 73 LEU A CA 1
ATOM 590 C C . LEU A 1 73 ? 8.690 1.213 -6.671 1.00 94.81 73 LEU A C 1
ATOM 592 O O . LEU A 1 73 ? 9.787 1.153 -6.115 1.00 94.81 73 LEU A O 1
ATOM 596 N N . SER A 1 74 ? 7.703 1.970 -6.204 1.00 89.75 74 SER A N 1
ATOM 597 C CA . SER A 1 74 ? 7.796 2.744 -4.964 1.00 89.75 74 SER A CA 1
ATOM 598 C C . SER A 1 74 ? 6.721 2.304 -3.975 1.00 89.75 74 SER A C 1
ATOM 600 O O . SER A 1 74 ? 5.686 1.791 -4.387 1.00 89.75 74 SER A O 1
ATOM 602 N N . ASN A 1 75 ? 6.966 2.511 -2.677 1.00 86.88 75 ASN A N 1
ATOM 603 C CA . ASN A 1 75 ? 5.993 2.302 -1.598 1.00 86.88 75 ASN A CA 1
ATOM 604 C C . ASN A 1 75 ? 5.255 0.956 -1.684 1.00 86.88 75 ASN A C 1
ATOM 606 O O . ASN A 1 75 ? 4.104 0.892 -2.112 1.00 86.88 75 ASN A O 1
ATOM 610 N N . ALA A 1 76 ? 5.921 -0.120 -1.262 1.00 93.06 76 ALA A N 1
ATOM 611 C CA . ALA A 1 76 ? 5.271 -1.415 -1.108 1.00 93.06 76 ALA A CA 1
ATOM 612 C C . ALA A 1 76 ? 4.235 -1.348 0.026 1.00 93.06 76 ALA A C 1
ATOM 614 O O . ALA A 1 76 ? 4.574 -1.079 1.179 1.00 93.06 76 ALA A O 1
ATOM 615 N N . VAL A 1 77 ? 2.975 -1.599 -0.304 1.00 94.88 77 VAL A N 1
ATOM 616 C CA . VAL A 1 77 ? 1.848 -1.606 0.626 1.00 94.88 77 VAL A CA 1
ATOM 617 C C . VAL A 1 77 ? 1.389 -3.038 0.817 1.00 94.88 77 VAL A C 1
ATOM 619 O O . VAL A 1 77 ? 1.124 -3.728 -0.160 1.00 94.88 77 VAL A O 1
ATOM 622 N N . TYR A 1 78 ? 1.265 -3.481 2.066 1.00 93.62 78 TYR A N 1
ATOM 623 C CA . TYR A 1 78 ? 0.940 -4.874 2.397 1.00 93.62 78 TYR A CA 1
ATOM 624 C C . TYR A 1 78 ? -0.463 -5.045 2.982 1.00 93.62 78 TYR A C 1
ATOM 626 O O . TYR A 1 78 ? -0.984 -6.158 3.013 1.00 93.62 78 TYR A O 1
ATOM 634 N N . PHE A 1 79 ? -1.080 -3.954 3.438 1.00 92.56 79 PHE A N 1
ATOM 635 C CA . PHE A 1 79 ? -2.383 -3.977 4.085 1.00 92.56 79 PHE A CA 1
ATOM 636 C C . PHE A 1 79 ? -3.324 -2.943 3.472 1.00 92.56 79 PHE A C 1
ATOM 638 O O . PHE A 1 79 ? -2.919 -1.851 3.072 1.00 92.56 79 PHE A O 1
ATOM 645 N N . LEU A 1 80 ? -4.617 -3.271 3.459 1.00 91.62 80 LEU A N 1
ATOM 646 C CA . LEU A 1 80 ? -5.664 -2.398 2.930 1.00 91.62 80 LEU A CA 1
ATOM 647 C C . LEU A 1 80 ? -5.726 -1.040 3.652 1.00 91.62 80 LEU A C 1
ATOM 649 O O . LEU A 1 80 ? -5.956 -0.022 3.007 1.00 91.62 80 LEU A O 1
ATOM 653 N N . GLY A 1 81 ? -5.493 -1.006 4.968 1.00 92.19 81 GLY A N 1
ATOM 654 C CA . GLY A 1 81 ? -5.496 0.240 5.745 1.00 92.19 81 GLY A CA 1
ATOM 655 C C . GLY A 1 81 ? -4.444 1.241 5.266 1.00 92.19 81 GLY A C 1
ATOM 656 O O . GLY A 1 81 ? -4.737 2.429 5.123 1.00 92.19 81 GLY A O 1
ATOM 657 N N . ASP A 1 82 ? -3.252 0.749 4.935 1.00 92.44 82 ASP A N 1
ATOM 658 C CA . ASP A 1 82 ? -2.168 1.565 4.392 1.00 92.44 82 ASP A CA 1
ATOM 659 C C . ASP A 1 82 ? -2.472 2.009 2.955 1.00 92.44 82 ASP A C 1
ATOM 661 O O . ASP A 1 82 ? -2.239 3.169 2.615 1.00 92.44 82 ASP A O 1
ATOM 665 N N . LEU A 1 83 ? -3.085 1.139 2.138 1.00 94.00 83 LEU A N 1
ATOM 666 C CA . LEU A 1 83 ? -3.539 1.503 0.791 1.00 94.00 83 LEU A CA 1
ATOM 667 C C . LEU A 1 83 ? -4.550 2.654 0.845 1.00 94.00 83 LEU A C 1
ATOM 669 O O . LEU A 1 83 ? -4.373 3.648 0.151 1.00 94.00 83 LEU A O 1
ATOM 673 N N . ILE A 1 84 ? -5.565 2.566 1.710 1.00 93.00 84 ILE A N 1
ATOM 674 C CA . ILE A 1 84 ? -6.595 3.605 1.891 1.00 93.00 84 ILE A CA 1
ATOM 675 C C . ILE A 1 84 ? -5.975 4.959 2.266 1.00 93.00 84 ILE A C 1
ATOM 677 O O . ILE A 1 84 ? -6.431 6.009 1.795 1.00 93.00 84 ILE A O 1
ATOM 681 N N . LYS A 1 85 ? -4.951 4.942 3.127 1.00 90.75 85 LYS A N 1
ATOM 682 C CA . LYS A 1 85 ? -4.250 6.146 3.587 1.00 90.75 85 LYS A CA 1
ATOM 683 C C . LYS A 1 85 ? -3.507 6.849 2.464 1.00 90.75 85 LYS A C 1
ATOM 685 O O . LYS A 1 85 ? -3.631 8.065 2.341 1.00 90.75 85 LYS A O 1
ATOM 690 N N . ILE A 1 86 ? -2.733 6.097 1.682 1.00 91.50 86 ILE A N 1
ATOM 691 C CA . ILE A 1 86 ? -1.878 6.678 0.642 1.00 91.50 86 ILE A CA 1
ATOM 692 C C . ILE A 1 86 ? -2.599 6.860 -0.692 1.00 91.50 86 ILE A C 1
ATOM 694 O O . ILE A 1 86 ? -2.087 7.558 -1.563 1.00 91.50 86 ILE A O 1
ATOM 698 N N . ALA A 1 87 ? -3.749 6.210 -0.880 1.00 90.31 87 ALA A N 1
ATOM 699 C CA . ALA A 1 87 ? -4.455 6.243 -2.144 1.00 90.31 87 ALA A CA 1
ATOM 700 C C . ALA A 1 87 ? -4.872 7.667 -2.513 1.00 90.31 87 ALA A C 1
ATOM 702 O O . ALA A 1 87 ? -5.536 8.377 -1.752 1.00 90.31 87 ALA A O 1
ATOM 703 N N . ASP A 1 88 ? -4.539 8.028 -3.743 1.00 91.94 88 ASP A N 1
ATOM 704 C CA . ASP A 1 88 ? -4.977 9.233 -4.421 1.00 91.94 88 ASP A CA 1
ATOM 705 C C . ASP A 1 88 ? -5.554 8.818 -5.785 1.00 91.94 88 ASP A C 1
ATOM 707 O O . ASP A 1 88 ? -4.982 7.933 -6.428 1.00 91.94 88 ASP A O 1
ATOM 711 N N . PRO A 1 89 ? -6.661 9.423 -6.257 1.00 90.69 89 PRO A N 1
ATOM 712 C CA . PRO A 1 89 ? -7.259 9.085 -7.549 1.00 90.69 89 PRO A CA 1
ATOM 713 C C . PRO A 1 89 ? -6.329 9.242 -8.758 1.00 90.69 89 PRO A C 1
ATOM 715 O O . PRO A 1 89 ? -6.654 8.731 -9.823 1.00 90.69 89 PRO A O 1
ATOM 718 N N . LYS A 1 90 ? -5.190 9.928 -8.634 1.00 93.62 90 LYS A N 1
ATOM 719 C CA . LYS A 1 90 ? -4.179 10.038 -9.693 1.00 93.62 90 LYS A CA 1
ATOM 720 C C . LYS A 1 90 ? -3.127 8.930 -9.634 1.00 93.62 90 LYS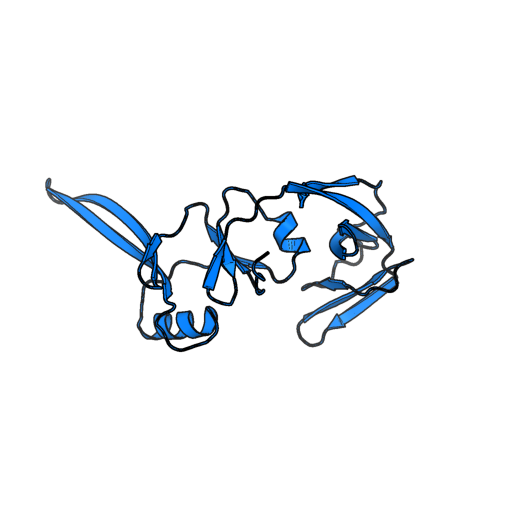 A C 1
ATOM 722 O O . LYS A 1 90 ? -2.437 8.716 -10.621 1.00 93.62 90 LYS A O 1
ATOM 727 N N . LEU A 1 91 ? -2.978 8.241 -8.501 1.00 95.38 91 LEU A N 1
ATOM 728 C CA . LEU A 1 91 ? -1.946 7.222 -8.317 1.00 95.38 91 LEU A CA 1
ATOM 729 C C . LEU A 1 91 ? -2.337 5.892 -8.953 1.00 95.38 91 LEU A C 1
ATOM 731 O O . LEU A 1 91 ? -3.433 5.369 -8.744 1.00 95.38 91 LEU A O 1
ATOM 735 N N . TRP A 1 92 ? -1.398 5.315 -9.686 1.00 96.44 92 TRP A N 1
ATOM 736 C CA . TRP A 1 92 ? -1.502 3.981 -10.243 1.00 96.44 92 TRP A CA 1
ATOM 737 C C . TRP A 1 92 ? -0.734 2.995 -9.378 1.00 96.44 92 TRP A C 1
ATOM 739 O O . TRP A 1 92 ? 0.354 3.280 -8.868 1.00 96.44 92 TRP A O 1
ATOM 749 N N . PHE A 1 93 ? -1.318 1.816 -9.230 1.00 97.00 93 PHE A N 1
ATOM 750 C CA . PHE A 1 93 ? -0.757 0.713 -8.477 1.00 97.00 93 PHE A CA 1
ATOM 751 C C . PHE A 1 93 ? -0.671 -0.527 -9.352 1.00 97.00 93 PHE A C 1
ATOM 753 O O . PHE A 1 93 ? -1.461 -0.704 -10.280 1.00 97.00 93 PHE A O 1
ATOM 760 N N . ILE A 1 94 ? 0.269 -1.397 -9.013 1.00 97.31 94 ILE A N 1
ATOM 761 C CA . ILE A 1 94 ? 0.349 -2.758 -9.530 1.00 97.31 94 ILE A CA 1
ATOM 762 C C . ILE A 1 94 ? 0.357 -3.729 -8.353 1.00 97.31 94 ILE A C 1
ATOM 764 O O . ILE A 1 94 ? 1.030 -3.487 -7.349 1.00 97.31 94 ILE A O 1
ATOM 768 N N . ASP A 1 95 ? -0.437 -4.789 -8.439 1.00 97.19 95 ASP A N 1
ATOM 769 C CA . ASP A 1 95 ? -0.483 -5.835 -7.419 1.00 97.19 95 ASP A CA 1
ATOM 770 C C . ASP A 1 95 ? 0.615 -6.891 -7.632 1.00 97.19 95 ASP A C 1
ATOM 772 O O . ASP A 1 95 ? 1.327 -6.878 -8.641 1.00 97.19 95 ASP A O 1
ATOM 776 N N . SER A 1 96 ? 0.783 -7.814 -6.684 1.00 96.62 96 SER A N 1
ATOM 777 C CA . SER A 1 96 ? 1.868 -8.801 -6.737 1.00 96.62 96 SER A CA 1
ATOM 778 C C . SER A 1 96 ? 1.738 -9.820 -7.875 1.00 96.62 96 SER A C 1
ATOM 780 O O . SER A 1 96 ? 2.712 -10.515 -8.167 1.00 96.62 96 SER A O 1
ATOM 782 N N . ARG A 1 97 ? 0.586 -9.884 -8.556 1.00 96.06 97 ARG A N 1
ATOM 783 C CA . ARG A 1 97 ? 0.360 -10.704 -9.757 1.00 96.06 97 ARG A CA 1
ATOM 784 C C . ARG A 1 97 ? 0.517 -9.916 -11.059 1.00 96.06 97 ARG A C 1
ATOM 786 O O . ARG A 1 97 ? 0.491 -10.515 -12.129 1.00 96.06 97 ARG A O 1
ATOM 793 N N . GLY A 1 98 ? 0.730 -8.603 -10.989 1.00 95.62 98 GLY A N 1
ATOM 794 C CA . GLY A 1 98 ? 0.892 -7.738 -12.160 1.00 95.62 98 GLY A CA 1
ATOM 795 C C . GLY A 1 98 ? -0.385 -7.007 -12.578 1.00 95.62 98 GLY A C 1
ATOM 796 O O . GLY A 1 98 ? -0.434 -6.397 -13.644 1.00 95.62 98 GLY A O 1
ATOM 797 N N . LYS A 1 99 ? -1.448 -7.043 -11.768 1.00 95.50 99 LYS A N 1
ATOM 798 C CA . LYS A 1 99 ? -2.692 -6.338 -12.084 1.00 95.50 99 LYS A CA 1
ATOM 799 C C . LYS A 1 99 ? -2.545 -4.850 -11.795 1.00 95.50 99 LYS A C 1
ATOM 801 O O . LYS A 1 99 ? -2.331 -4.452 -10.651 1.00 95.50 99 LYS A O 1
ATOM 806 N N . ILE A 1 100 ? -2.744 -4.031 -12.822 1.00 96.25 100 ILE A N 1
ATOM 807 C CA . ILE A 1 100 ? -2.716 -2.570 -12.721 1.00 96.25 100 ILE A CA 1
ATOM 808 C C . ILE A 1 100 ? -4.084 -2.053 -12.294 1.00 96.25 100 ILE A C 1
ATOM 810 O O . ILE A 1 100 ? -5.118 -2.477 -12.817 1.00 96.25 100 ILE A O 1
ATOM 814 N N . PHE A 1 101 ? -4.104 -1.106 -11.364 1.00 95.44 101 PHE A N 1
ATOM 815 C CA . PHE A 1 101 ? -5.338 -0.473 -10.928 1.00 95.44 101 PHE A CA 1
ATOM 816 C C . PHE A 1 101 ? -5.110 0.943 -10.402 1.00 95.44 101 PHE A C 1
ATOM 818 O O . PHE A 1 101 ? -4.013 1.336 -10.012 1.00 95.44 101 PHE A O 1
ATOM 825 N N . ASN A 1 102 ? -6.201 1.698 -10.360 1.00 93.94 102 ASN A N 1
ATOM 826 C CA . ASN A 1 102 ? -6.312 2.950 -9.633 1.00 93.94 102 ASN A CA 1
ATOM 827 C C . ASN A 1 102 ? -7.339 2.755 -8.514 1.00 93.94 102 ASN A C 1
ATOM 829 O O . ASN A 1 102 ? -8.405 2.179 -8.745 1.00 93.94 102 ASN A O 1
ATOM 833 N N . TYR A 1 103 ? -7.016 3.194 -7.298 1.00 92.31 103 TYR A N 1
ATOM 834 C CA . TYR A 1 103 ? -7.909 3.040 -6.154 1.00 92.31 103 TYR A CA 1
ATOM 835 C C . TYR A 1 103 ? -8.705 4.323 -5.915 1.00 92.31 103 TYR A C 1
ATOM 837 O O . TYR A 1 103 ? -8.169 5.332 -5.452 1.00 92.31 103 TYR A O 1
ATOM 845 N N . LYS A 1 104 ? -10.008 4.274 -6.204 1.00 90.19 104 LYS A N 1
ATOM 846 C CA . LYS A 1 104 ? -10.932 5.382 -5.959 1.00 90.19 104 LYS A CA 1
ATOM 847 C C . LYS A 1 104 ? -11.743 5.114 -4.698 1.00 90.19 104 LYS A C 1
ATOM 849 O O . LYS A 1 104 ? -12.568 4.209 -4.677 1.00 90.19 104 LYS A O 1
ATOM 854 N N . ARG A 1 105 ? -11.545 5.963 -3.690 1.00 91.19 105 ARG A N 1
ATOM 855 C CA . ARG A 1 105 ? -12.332 5.944 -2.454 1.00 91.19 105 ARG A CA 1
ATOM 856 C C . ARG A 1 105 ? -13.745 6.455 -2.724 1.00 91.19 105 ARG A C 1
ATOM 858 O O . ARG A 1 105 ? -13.901 7.568 -3.230 1.00 91.19 105 ARG A O 1
ATOM 865 N N . THR A 1 106 ? -14.767 5.673 -2.396 1.00 91.38 106 THR A N 1
ATOM 866 C CA . THR A 1 106 ? -16.173 5.974 -2.728 1.00 91.38 106 THR A CA 1
ATOM 867 C C . THR A 1 106 ? -17.119 5.906 -1.540 1.00 91.38 106 THR A C 1
ATOM 869 O O . THR A 1 106 ? -18.217 6.453 -1.615 1.00 91.38 106 THR A O 1
ATOM 872 N N . THR A 1 107 ? -16.726 5.271 -0.439 1.00 92.94 107 THR A N 1
ATOM 873 C CA . THR A 1 107 ? -17.622 5.006 0.691 1.00 92.94 107 THR A CA 1
ATOM 874 C C . THR A 1 107 ? -17.038 5.562 1.982 1.00 92.94 107 THR A C 1
ATOM 876 O O . THR A 1 107 ? -15.831 5.683 2.129 1.00 92.94 107 THR A O 1
ATOM 879 N N . ARG A 1 108 ? -17.884 5.947 2.941 1.00 95.06 108 ARG A N 1
ATOM 880 C CA . ARG A 1 108 ? -17.425 6.409 4.257 1.00 95.06 108 ARG A CA 1
ATOM 881 C C . ARG A 1 108 ? -17.348 5.237 5.231 1.00 95.06 108 ARG A C 1
ATOM 883 O O . ARG A 1 108 ? -18.323 4.510 5.388 1.00 95.06 108 ARG A O 1
ATOM 890 N N . ALA A 1 109 ? -16.224 5.109 5.927 1.00 96.69 109 ALA A N 1
ATOM 891 C CA . ALA A 1 109 ? -16.039 4.195 7.051 1.00 96.69 109 ALA A CA 1
ATOM 892 C C . ALA A 1 109 ? -15.828 4.993 8.344 1.00 96.69 109 ALA A C 1
ATOM 894 O O . ALA A 1 109 ? -15.128 6.010 8.338 1.00 96.69 109 ALA A O 1
ATOM 895 N N . LYS A 1 110 ? -16.423 4.543 9.456 1.00 97.62 110 LYS A N 1
ATOM 896 C CA . LYS A 1 110 ? -16.226 5.185 10.767 1.00 97.62 110 LYS A CA 1
ATOM 897 C C . LYS A 1 110 ? -14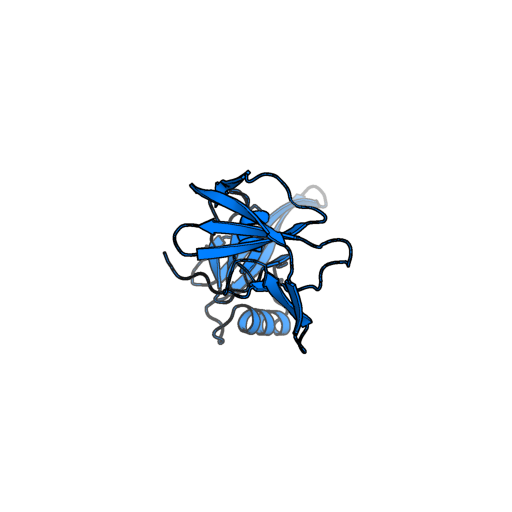.837 4.845 11.293 1.00 97.62 110 LYS A C 1
ATOM 899 O O . LYS A 1 110 ? -14.460 3.680 11.292 1.00 97.62 110 LYS A O 1
ATOM 904 N N . LEU A 1 111 ? -14.099 5.844 11.757 1.00 97.69 111 LEU A N 1
ATOM 905 C CA . LEU A 1 111 ? -12.814 5.681 12.423 1.00 97.69 111 LEU A CA 1
ATOM 906 C C . LEU A 1 111 ? -13.031 5.788 13.931 1.00 97.69 111 LEU A C 1
ATOM 908 O O . LEU A 1 111 ? -13.406 6.853 14.425 1.00 97.69 111 LEU A O 1
ATOM 912 N N . LYS A 1 112 ? -12.794 4.684 14.636 1.00 98.06 112 LYS A N 1
ATOM 913 C CA . LYS A 1 112 ? -12.927 4.581 16.091 1.00 98.06 112 LYS A CA 1
ATOM 914 C C . LYS A 1 112 ? -11.575 4.317 16.733 1.00 98.06 112 LYS A C 1
ATOM 916 O O . LYS A 1 112 ? -10.723 3.670 16.128 1.00 98.06 112 LYS A O 1
ATOM 921 N N . PHE A 1 113 ? -11.396 4.807 17.955 1.00 98.25 113 PHE A N 1
ATOM 922 C CA . PHE A 1 113 ? -10.127 4.734 18.672 1.00 98.25 113 PHE A CA 1
ATOM 923 C C . PHE A 1 113 ? -10.219 3.775 19.854 1.00 98.25 113 PHE A C 1
ATOM 925 O O . PHE A 1 113 ? -11.078 3.927 20.726 1.00 98.25 113 PHE A O 1
ATOM 932 N N . TYR A 1 114 ? -9.304 2.811 19.878 1.00 98.25 114 TYR A N 1
ATOM 933 C CA . TYR A 1 114 ? -9.240 1.739 20.865 1.00 98.25 114 TYR A CA 1
ATOM 934 C C . TYR A 1 114 ? -7.893 1.752 21.572 1.00 98.25 114 TYR A C 1
ATOM 936 O O . TYR A 1 114 ? -6.865 1.999 20.942 1.00 98.25 114 TYR A O 1
ATOM 944 N N . LYS A 1 115 ? -7.892 1.478 22.876 1.00 98.19 115 LYS A N 1
ATOM 945 C CA . LYS A 1 115 ? -6.658 1.359 23.652 1.00 98.19 115 LYS A CA 1
ATOM 946 C C . LYS A 1 115 ? -5.933 0.071 23.269 1.00 98.19 115 LYS A C 1
ATOM 948 O O . LYS A 1 115 ? -6.564 -0.978 23.128 1.00 98.19 115 LYS A O 1
ATOM 953 N N . VAL A 1 116 ? -4.619 0.144 23.098 1.00 98.06 116 VAL A N 1
ATOM 954 C CA . VAL A 1 116 ? -3.778 -1.034 22.866 1.00 98.06 116 VAL A CA 1
ATOM 955 C C . VAL A 1 116 ? -3.684 -1.830 24.166 1.00 98.06 116 VAL A C 1
ATOM 957 O O . VAL A 1 116 ? -3.295 -1.292 25.200 1.00 98.06 116 VAL A O 1
ATOM 960 N N . LEU A 1 117 ? -4.026 -3.118 24.111 1.00 97.38 117 LEU A N 1
ATOM 961 C CA . LEU A 1 117 ? -3.834 -4.050 25.224 1.00 97.38 117 LEU A CA 1
ATOM 962 C C . LEU A 1 117 ? -2.461 -4.706 25.160 1.00 97.38 117 LEU A C 1
ATOM 964 O O . LEU A 1 117 ? -1.790 -4.870 26.178 1.00 97.38 117 LEU A O 1
ATOM 968 N N . ARG A 1 118 ? -2.056 -5.121 23.956 1.00 95.94 118 ARG A N 1
ATOM 969 C CA . ARG A 1 118 ? -0.814 -5.860 23.757 1.00 95.94 118 ARG A CA 1
ATOM 970 C C . ARG A 1 118 ? -0.270 -5.671 22.350 1.00 95.94 118 ARG A C 1
ATOM 972 O O . ARG A 1 118 ? -1.016 -5.645 21.373 1.00 95.94 118 ARG A O 1
ATOM 979 N N . LEU A 1 119 ? 1.054 -5.603 22.271 1.00 96.69 119 LEU A N 1
ATOM 980 C CA . LEU A 1 119 ? 1.820 -5.692 21.035 1.00 96.69 119 LEU A CA 1
ATOM 981 C C . LEU A 1 119 ? 2.655 -6.967 21.097 1.00 96.69 119 LEU A C 1
ATOM 9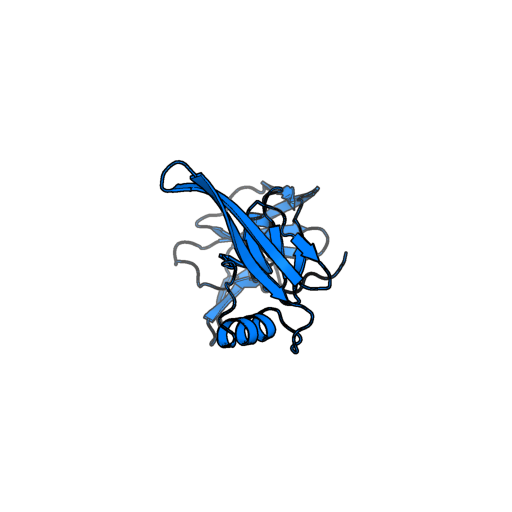83 O O . LEU A 1 119 ? 3.589 -7.068 21.890 1.00 96.69 119 LEU A O 1
ATOM 987 N N . LEU A 1 120 ? 2.292 -7.949 20.282 1.00 96.38 120 LEU A N 1
ATOM 988 C CA . LEU A 1 120 ? 3.006 -9.213 20.161 1.00 96.38 120 LEU A CA 1
ATOM 989 C C . LEU A 1 120 ? 3.986 -9.099 18.983 1.00 96.38 120 LEU A C 1
ATOM 991 O O . LEU A 1 120 ? 3.530 -8.924 17.851 1.00 96.38 120 LEU A O 1
ATOM 995 N N . PRO A 1 121 ? 5.308 -9.159 19.200 1.00 95.12 121 PRO A N 1
ATOM 996 C CA . PRO A 1 121 ? 6.270 -9.088 18.107 1.00 95.12 121 PRO A CA 1
ATOM 997 C C . PRO A 1 121 ? 6.132 -10.296 17.173 1.00 95.12 121 PRO A C 1
ATOM 999 O O . PRO A 1 121 ? 5.858 -11.411 17.616 1.00 95.12 121 PRO A O 1
ATOM 1002 N N . ILE A 1 122 ? 6.333 -10.070 15.876 1.00 94.31 122 ILE A N 1
ATOM 1003 C CA . ILE A 1 122 ? 6.423 -11.135 14.874 1.00 94.31 122 ILE A CA 1
ATOM 1004 C C . ILE A 1 122 ? 7.907 -11.361 14.576 1.00 94.31 122 ILE A C 1
ATOM 1006 O O . ILE A 1 122 ? 8.624 -10.408 14.279 1.00 94.31 122 ILE A O 1
ATOM 1010 N N . ASN A 1 123 ? 8.367 -12.615 14.617 1.00 89.12 123 ASN A N 1
ATOM 1011 C CA . ASN A 1 123 ? 9.786 -12.959 14.432 1.00 89.12 123 ASN A CA 1
ATOM 1012 C C . ASN A 1 123 ? 10.376 -12.441 13.109 1.00 89.12 123 ASN A C 1
ATOM 1014 O O . ASN A 1 123 ? 11.550 -12.101 13.048 1.00 89.12 123 ASN A O 1
ATOM 1018 N N . THR A 1 124 ? 9.561 -12.354 12.056 1.00 85.12 124 THR A N 1
ATOM 1019 C CA . THR A 1 124 ? 9.954 -11.865 10.724 1.00 85.12 124 THR A CA 1
ATOM 1020 C C . THR A 1 124 ? 9.833 -10.345 10.565 1.00 85.12 124 THR A C 1
ATOM 1022 O O . THR A 1 124 ? 9.984 -9.837 9.458 1.00 85.12 124 THR A O 1
ATOM 1025 N N . GLY A 1 125 ? 9.524 -9.617 11.640 1.00 86.69 125 GLY A N 1
ATOM 1026 C CA . GLY A 1 125 ? 9.292 -8.175 11.633 1.00 86.69 125 GLY A CA 1
ATOM 1027 C C . GLY A 1 125 ? 7.815 -7.794 11.765 1.00 86.69 125 GLY A C 1
ATOM 1028 O O . GLY A 1 125 ? 6.915 -8.510 11.322 1.00 86.69 125 GLY A O 1
ATOM 1029 N N . GLY A 1 126 ? 7.577 -6.638 12.388 1.00 92.94 126 GLY A N 1
ATOM 1030 C CA . GLY A 1 126 ? 6.241 -6.120 12.675 1.00 92.94 126 GLY A CA 1
ATOM 1031 C C . GLY A 1 126 ? 5.643 -6.625 13.988 1.00 92.94 126 GLY A C 1
ATOM 1032 O O . GLY A 1 126 ? 6.327 -7.196 14.841 1.00 92.94 126 GLY A O 1
ATOM 1033 N N . VAL A 1 127 ? 4.349 -6.364 14.172 1.00 96.38 127 VAL A N 1
ATOM 1034 C CA . VAL A 1 127 ? 3.610 -6.695 15.398 1.00 96.38 127 VAL A CA 1
ATOM 1035 C C . VAL A 1 127 ? 2.190 -7.159 15.099 1.00 96.38 127 VAL A C 1
ATOM 1037 O O . VAL A 1 127 ? 1.548 -6.706 14.147 1.00 96.38 127 VAL A O 1
ATOM 1040 N N . VAL A 1 128 ? 1.683 -8.034 15.962 1.00 97.12 128 VAL A N 1
ATOM 1041 C CA . VAL A 1 128 ? 0.255 -8.293 16.121 1.00 97.12 128 VAL A CA 1
ATOM 1042 C C . VAL A 1 128 ? -0.272 -7.417 17.256 1.00 97.12 128 VAL A C 1
ATOM 1044 O O . VAL A 1 128 ? 0.280 -7.407 18.354 1.00 97.12 128 VAL A O 1
ATOM 1047 N N . VAL A 1 129 ? -1.337 -6.674 16.980 1.00 97.69 129 VAL A N 1
ATOM 1048 C CA . VAL A 1 129 ? -1.965 -5.720 17.891 1.00 97.69 129 VAL A CA 1
ATOM 1049 C C . VAL A 1 129 ? -3.256 -6.317 18.438 1.00 97.69 129 VAL A C 1
ATOM 1051 O O . VAL A 1 129 ? -4.129 -6.729 17.669 1.00 97.69 129 VAL A O 1
ATOM 1054 N N . GLU A 1 130 ? -3.376 -6.322 19.761 1.00 98.00 130 GLU A N 1
ATOM 1055 C CA . GLU A 1 130 ? -4.608 -6.608 20.498 1.00 98.00 130 GLU A CA 1
ATOM 1056 C C . GLU A 1 130 ? -5.116 -5.313 21.132 1.00 98.00 130 GLU A C 1
ATOM 1058 O O . GLU A 1 130 ? -4.325 -4.522 21.657 1.00 98.00 130 GLU A O 1
ATOM 1063 N N . VAL A 1 131 ? -6.428 -5.088 21.088 1.00 98.06 131 VAL A N 1
ATOM 1064 C CA . VAL A 1 131 ? -7.041 -3.828 21.522 1.00 98.06 131 VAL A CA 1
ATOM 1065 C C . VAL A 1 131 ? -8.226 -4.083 22.434 1.00 98.06 131 VAL A C 1
ATOM 1067 O O . VAL A 1 131 ? -8.855 -5.137 22.389 1.00 98.06 131 VAL A O 1
ATOM 1070 N N . GLU A 1 132 ? -8.533 -3.102 23.269 1.00 97.56 132 GLU A N 1
ATOM 1071 C CA . GLU A 1 132 ? -9.622 -3.204 24.227 1.00 97.56 132 GLU A CA 1
ATOM 1072 C C . GLU A 1 132 ? -10.981 -3.242 23.519 1.00 97.56 132 GLU A C 1
ATOM 1074 O O . GLU A 1 132 ? -11.237 -2.471 22.597 1.00 97.56 132 GLU A O 1
ATOM 1079 N N . GLY A 1 133 ? -11.863 -4.145 23.952 1.00 95.94 133 GLY A N 1
ATOM 1080 C CA . GLY A 1 133 ? -13.232 -4.242 23.440 1.00 95.94 133 GLY A CA 1
ATOM 1081 C C . GLY A 1 133 ? -13.389 -4.924 22.075 1.00 95.94 133 GLY A C 1
ATOM 1082 O O . GLY A 1 133 ? -14.521 -5.059 21.618 1.00 95.94 133 GLY A O 1
ATOM 1083 N N . LEU A 1 134 ? -12.307 -5.386 21.435 1.00 96.75 134 LEU A N 1
ATOM 1084 C CA . LEU A 1 134 ? -12.364 -6.169 20.195 1.00 96.75 134 LEU A CA 1
ATOM 1085 C C . LEU A 1 134 ? -11.589 -7.483 20.346 1.00 96.75 134 LEU A C 1
ATOM 1087 O O . LEU A 1 134 ? -10.453 -7.499 20.808 1.00 96.75 134 LEU A O 1
ATOM 1091 N N . SER A 1 135 ? -12.189 -8.591 19.909 1.00 94.50 135 SER A N 1
ATOM 1092 C CA . SER A 1 135 ? -11.529 -9.906 19.879 1.00 94.50 135 SER A CA 1
ATOM 1093 C C . SER A 1 135 ? -10.612 -10.090 18.666 1.00 94.50 135 SER A C 1
ATOM 1095 O O . SER A 1 135 ? -9.721 -10.940 18.679 1.00 94.50 135 SER A O 1
ATOM 1097 N N . GLN A 1 136 ? -10.820 -9.303 17.605 1.00 95.56 136 GLN A N 1
ATOM 1098 C CA . GLN A 1 136 ? -10.010 -9.360 16.395 1.00 95.56 136 GLN A CA 1
ATOM 1099 C C . GLN A 1 136 ? -8.606 -8.798 16.644 1.00 95.56 136 GLN A C 1
ATOM 1101 O O . GLN A 1 136 ? -8.431 -7.749 17.261 1.00 95.56 136 GLN A O 1
ATOM 1106 N N . ARG A 1 137 ? -7.603 -9.488 16.095 1.00 96.25 137 ARG A N 1
ATOM 1107 C CA . ARG A 1 137 ? -6.205 -9.053 16.090 1.00 96.25 137 ARG A CA 1
ATOM 1108 C C . ARG A 1 137 ? -5.852 -8.364 14.780 1.00 96.25 137 ARG A C 1
ATOM 1110 O O . ARG A 1 137 ? -6.341 -8.749 13.717 1.00 96.25 137 ARG A O 1
ATOM 1117 N N . PHE A 1 138 ? -4.937 -7.405 14.847 1.00 96.56 138 PHE A N 1
ATOM 1118 C CA . PHE A 1 138 ? -4.477 -6.647 13.684 1.00 96.56 138 PHE A CA 1
ATOM 1119 C C . PHE A 1 138 ? -2.979 -6.826 13.466 1.00 96.56 138 PHE A C 1
ATOM 1121 O O . PHE A 1 138 ? -2.253 -7.109 14.411 1.00 96.56 138 PHE A O 1
ATOM 1128 N N . LYS A 1 139 ? -2.499 -6.664 12.232 1.00 94.62 139 LYS A N 1
ATOM 1129 C CA . LYS A 1 139 ? -1.068 -6.728 11.907 1.00 94.62 139 LYS A CA 1
ATOM 1130 C C . LYS A 1 139 ? -0.569 -5.362 11.462 1.00 94.62 139 LYS A C 1
ATOM 1132 O O . LYS A 1 139 ? -1.273 -4.661 10.741 1.00 94.62 139 LYS A O 1
ATOM 1137 N N . ALA A 1 140 ? 0.651 -5.029 11.857 1.00 94.69 140 ALA A N 1
ATOM 1138 C CA . ALA A 1 140 ? 1.396 -3.885 11.350 1.00 94.69 140 ALA A CA 1
ATOM 1139 C C . ALA A 1 140 ? 2.825 -4.314 11.006 1.00 94.69 140 ALA A C 1
ATOM 1141 O O . ALA A 1 140 ? 3.394 -5.174 11.678 1.00 94.69 140 ALA A O 1
ATOM 1142 N N . LEU A 1 141 ? 3.413 -3.705 9.973 1.00 92.62 141 LEU A N 1
ATOM 1143 C CA . LEU A 1 141 ? 4.783 -4.015 9.533 1.00 92.62 141 LEU A CA 1
ATOM 1144 C C . LEU A 1 141 ? 5.863 -3.450 10.460 1.00 92.62 141 LEU A C 1
ATOM 1146 O O . LEU A 1 141 ? 7.026 -3.821 10.350 1.00 92.62 141 LEU A O 1
ATOM 1150 N N . TYR A 1 142 ? 5.490 -2.552 11.367 1.00 91.69 142 TYR A N 1
ATOM 1151 C CA . TYR A 1 142 ? 6.404 -1.906 12.295 1.00 91.69 142 TYR A CA 1
ATOM 1152 C C . TYR A 1 142 ? 5.830 -1.932 13.706 1.00 91.69 142 TYR A C 1
ATOM 1154 O O . TYR A 1 142 ? 4.612 -1.939 13.903 1.00 91.69 142 TYR A O 1
ATOM 1162 N N . ARG A 1 143 ? 6.724 -1.933 14.696 1.00 92.56 143 ARG A N 1
ATOM 1163 C CA . ARG A 1 143 ? 6.347 -1.716 16.089 1.00 92.56 143 ARG A CA 1
ATOM 1164 C C . ARG A 1 143 ? 6.164 -0.211 16.305 1.00 92.56 143 ARG A C 1
ATOM 1166 O O . ARG A 1 143 ? 7.091 0.535 15.989 1.00 92.56 143 ARG A O 1
ATOM 1173 N N . PRO A 1 144 ? 5.005 0.250 16.798 1.00 93.50 144 PRO A N 1
ATOM 1174 C CA . PRO A 1 144 ? 4.830 1.660 17.114 1.00 93.50 144 PRO A CA 1
ATOM 1175 C C . PRO A 1 144 ? 5.747 2.079 18.273 1.00 93.50 144 PRO A C 1
ATOM 1177 O O . PRO A 1 144 ? 6.182 1.242 19.068 1.00 93.50 144 PRO A O 1
ATOM 1180 N N . THR A 1 145 ? 6.024 3.377 18.368 1.00 93.56 145 THR A N 1
ATOM 1181 C CA . THR A 1 145 ? 6.725 3.983 19.506 1.00 93.56 145 THR A CA 1
ATOM 1182 C C . THR A 1 145 ? 5.886 3.889 20.785 1.00 93.56 145 THR A C 1
ATOM 1184 O O . THR A 1 145 ? 4.666 3.727 20.728 1.00 93.56 145 THR A O 1
ATOM 1187 N N . GLU A 1 146 ? 6.535 3.964 21.950 1.00 91.44 146 GLU A N 1
ATOM 1188 C CA . GLU A 1 146 ? 5.887 3.726 23.252 1.00 91.44 146 GLU A CA 1
ATOM 1189 C C . GLU A 1 146 ? 4.782 4.735 23.595 1.00 91.44 146 GLU A C 1
ATOM 1191 O O . GLU A 1 146 ? 3.838 4.393 24.306 1.00 91.44 146 GLU A O 1
ATOM 1196 N N . ASP A 1 147 ? 4.851 5.952 23.048 1.00 94.00 147 ASP A N 1
ATOM 1197 C CA . ASP A 1 147 ? 3.821 6.981 23.206 1.00 94.00 147 ASP A CA 1
ATOM 1198 C C . ASP A 1 147 ? 2.499 6.599 22.528 1.00 94.00 147 ASP A C 1
ATOM 1200 O O . ASP A 1 147 ? 1.452 7.131 22.883 1.00 94.00 147 ASP A O 1
ATOM 1204 N N . LYS A 1 148 ? 2.505 5.663 21.571 1.00 96.38 148 LYS A N 1
ATOM 1205 C CA . LYS A 1 148 ? 1.314 5.286 20.807 1.00 96.38 148 LYS A CA 1
ATOM 1206 C C . LYS A 1 148 ? 0.475 4.219 21.509 1.00 96.38 148 LYS A C 1
ATOM 1208 O O . LYS A 1 148 ? 0.501 3.038 21.160 1.00 96.38 148 LYS A O 1
ATOM 1213 N N . GLN A 1 149 ? -0.311 4.658 22.485 1.00 97.19 149 GLN A N 1
ATOM 1214 C CA . GLN A 1 149 ? -1.135 3.787 23.329 1.00 97.19 149 GLN A CA 1
ATOM 1215 C C . GLN A 1 149 ? -2.514 3.443 22.743 1.00 97.19 149 GLN A C 1
ATOM 1217 O O . GLN A 1 149 ? -3.244 2.634 23.321 1.00 97.19 149 GLN A O 1
ATOM 1222 N N . TYR A 1 150 ? -2.884 4.030 21.603 1.00 98.25 150 TYR A N 1
ATOM 1223 C CA . TYR A 1 150 ? -4.178 3.826 20.952 1.00 98.25 150 TYR A CA 1
ATOM 1224 C C . TYR A 1 150 ? -4.017 3.423 19.489 1.00 98.25 150 TYR A C 1
ATOM 1226 O O . TYR A 1 150 ? -3.015 3.722 18.839 1.00 98.25 150 TYR A O 1
ATOM 1234 N N . VAL A 1 151 ? -5.041 2.778 18.936 1.00 97.75 151 VAL A N 1
ATOM 1235 C CA . VAL A 1 151 ? -5.165 2.553 17.497 1.00 97.75 151 VAL A CA 1
ATOM 1236 C C . VAL A 1 151 ? -6.488 3.056 16.963 1.00 97.75 151 VAL A C 1
ATOM 1238 O O . VAL A 1 151 ? -7.537 2.905 17.586 1.00 97.75 151 VAL A O 1
ATOM 1241 N N . GLY A 1 152 ? -6.425 3.634 15.772 1.00 97.69 152 GLY A N 1
ATOM 1242 C CA . GLY A 1 152 ? -7.588 3.928 14.960 1.00 97.69 152 GLY A CA 1
ATOM 1243 C C . GLY A 1 152 ? -7.942 2.699 14.135 1.00 97.69 152 GLY A C 1
ATOM 1244 O O . GLY A 1 152 ? -7.106 2.206 13.375 1.00 97.69 152 GLY A O 1
ATOM 1245 N N . ILE A 1 153 ? -9.176 2.228 14.263 1.00 98.00 153 ILE A N 1
ATOM 1246 C CA . ILE A 1 153 ? -9.740 1.129 13.484 1.00 98.00 153 ILE A CA 1
ATOM 1247 C C . ILE A 1 153 ? -10.863 1.688 12.609 1.00 98.00 153 ILE A C 1
ATOM 1249 O O . ILE A 1 153 ? -11.765 2.374 13.097 1.00 98.00 153 ILE A O 1
ATOM 1253 N N . LEU A 1 154 ? -10.806 1.412 11.306 1.00 97.25 154 LEU A N 1
ATOM 1254 C CA . LEU A 1 154 ? -11.901 1.695 10.385 1.00 97.25 154 LEU A CA 1
ATOM 1255 C C . LEU A 1 154 ? -12.936 0.575 10.457 1.00 97.25 154 LEU A C 1
ATOM 1257 O O . LEU A 1 154 ? -12.613 -0.589 10.229 1.00 97.25 154 LEU A O 1
ATOM 1261 N N . HIS A 1 155 ? -14.180 0.955 10.718 1.00 96.69 155 HIS A N 1
ATOM 1262 C CA . HIS A 1 155 ? -15.354 0.096 10.659 1.00 96.69 155 HIS A CA 1
ATOM 1263 C C . HIS A 1 155 ? -15.991 0.238 9.279 1.00 96.69 155 HIS A C 1
ATOM 1265 O O . HIS A 1 155 ? -16.644 1.248 8.989 1.00 96.69 155 HIS A O 1
ATOM 1271 N N . PHE A 1 156 ? -15.784 -0.767 8.430 1.00 92.38 156 PHE A N 1
ATOM 1272 C CA . PHE A 1 156 ? -16.295 -0.809 7.066 1.00 92.38 156 PHE A CA 1
ATOM 1273 C C . PHE A 1 156 ? -17.160 -2.057 6.859 1.00 92.38 156 PHE A C 1
ATOM 1275 O O . PHE A 1 156 ? -16.664 -3.147 6.575 1.00 92.38 156 PHE A O 1
ATOM 1282 N N . GLY A 1 157 ? -18.474 -1.906 7.047 1.00 88.25 157 GLY A N 1
ATOM 1283 C CA . GLY A 1 157 ? -19.392 -3.044 7.097 1.00 88.25 157 GLY A CA 1
ATOM 1284 C C . GLY A 1 157 ? -19.026 -3.980 8.251 1.00 88.25 157 GLY A C 1
ATOM 1285 O O . GLY A 1 157 ? -18.973 -3.548 9.400 1.00 88.25 157 GLY A O 1
ATOM 1286 N N . VAL A 1 158 ? -18.741 -5.244 7.932 1.00 88.56 158 VAL A N 1
ATOM 1287 C CA . VAL A 1 158 ? -18.259 -6.250 8.898 1.00 88.56 158 VAL A CA 1
ATOM 1288 C C . VAL A 1 158 ? -16.738 -6.241 9.076 1.00 88.56 158 VAL A C 1
ATOM 1290 O O . VAL A 1 158 ? -16.222 -6.903 9.971 1.00 88.56 158 VAL A O 1
ATOM 1293 N N . ALA A 1 159 ? -16.006 -5.513 8.228 1.00 92.06 159 ALA A N 1
ATOM 1294 C CA . ALA A 1 159 ? -14.554 -5.473 8.273 1.00 92.06 159 ALA A CA 1
ATOM 1295 C C . ALA A 1 159 ? -14.057 -4.414 9.264 1.00 92.06 159 ALA A C 1
ATOM 1297 O O . ALA A 1 159 ? -14.501 -3.261 9.253 1.00 92.06 159 ALA A O 1
ATOM 1298 N N . LEU A 1 160 ? -13.075 -4.810 10.074 1.00 96.50 160 LEU A N 1
ATOM 1299 C CA . LEU A 1 160 ? -12.289 -3.923 10.920 1.00 96.50 160 LEU A CA 1
ATOM 1300 C C . LEU A 1 160 ? -10.882 -3.832 10.344 1.00 96.50 160 LEU A C 1
ATOM 1302 O O . LEU A 1 160 ? -10.194 -4.843 10.189 1.00 96.50 160 LEU A O 1
ATOM 1306 N N . ILE A 1 161 ? -10.464 -2.619 10.001 1.00 96.19 161 ILE A N 1
ATOM 1307 C CA . ILE A 1 161 ? -9.189 -2.374 9.330 1.00 96.19 161 ILE A CA 1
ATOM 1308 C C . ILE A 1 161 ? -8.339 -1.496 10.239 1.00 96.19 161 ILE A C 1
ATOM 1310 O O . ILE A 1 161 ? -8.753 -0.392 10.593 1.00 96.19 161 ILE A O 1
ATOM 1314 N N . LEU A 1 162 ? -7.141 -1.966 10.595 1.00 97.06 162 LEU A N 1
ATOM 1315 C CA . LEU A 1 162 ? -6.173 -1.135 11.303 1.00 97.06 162 LEU A CA 1
ATOM 1316 C C . LEU A 1 162 ? -5.817 0.056 10.421 1.00 97.06 162 LEU A C 1
ATOM 1318 O O . LEU A 1 162 ? -5.230 -0.104 9.353 1.00 97.06 162 LEU A O 1
ATOM 1322 N N . TYR A 1 163 ? -6.205 1.244 10.872 1.00 96.38 163 TYR A N 1
ATOM 1323 C CA . TYR A 1 163 ? -5.871 2.475 10.188 1.00 96.38 163 TYR A CA 1
ATOM 1324 C C . TYR A 1 163 ? -4.503 2.930 10.648 1.00 96.38 163 TYR A C 1
ATOM 1326 O O . TYR A 1 163 ? -3.625 3.075 9.818 1.00 96.38 163 TYR A O 1
ATOM 1334 N N . GLY A 1 164 ? -4.263 3.104 11.947 1.00 95.69 164 GLY A N 1
ATOM 1335 C CA . GLY A 1 164 ? -2.950 3.516 12.442 1.00 95.69 164 GLY A CA 1
ATOM 1336 C C . GLY A 1 164 ? -2.865 3.604 13.956 1.00 95.69 164 GLY A C 1
ATOM 1337 O O . GLY A 1 164 ? -3.842 3.339 14.650 1.00 95.69 164 GLY A O 1
ATOM 1338 N N . PHE A 1 165 ? -1.693 3.999 14.442 1.00 97.12 165 PHE A N 1
ATOM 1339 C CA . PHE A 1 165 ? -1.391 4.161 15.862 1.00 97.12 165 PHE A CA 1
ATOM 1340 C C . PHE A 1 165 ? -1.437 5.634 16.277 1.00 97.12 165 PHE A C 1
ATOM 1342 O O . PHE A 1 165 ? -1.065 6.512 15.497 1.00 97.12 165 PHE A O 1
ATOM 1349 N N . TYR A 1 166 ? -1.879 5.887 17.505 1.00 97.62 166 TYR A N 1
ATOM 1350 C CA . TYR A 1 166 ? -2.185 7.206 18.051 1.00 97.62 166 TYR A CA 1
ATOM 1351 C C . TYR A 1 166 ? -1.703 7.313 19.497 1.00 97.62 166 TYR A C 1
ATOM 1353 O O . TYR A 1 166 ? -1.671 6.325 20.226 1.00 97.62 166 TYR A O 1
ATOM 1361 N N . ASP A 1 167 ? -1.308 8.519 19.884 1.00 97.25 167 ASP A N 1
ATOM 1362 C CA . ASP A 1 167 ? -0.804 8.867 21.215 1.00 97.25 167 ASP A CA 1
ATOM 1363 C C . ASP A 1 167 ? -1.907 8.945 22.274 1.00 97.25 167 ASP A C 1
ATOM 1365 O O . ASP A 1 167 ? -1.726 8.536 23.417 1.00 97.25 167 ASP A O 1
ATOM 1369 N N . GLN A 1 168 ? -3.088 9.396 21.869 1.00 96.50 168 GLN A N 1
ATOM 1370 C CA . GLN A 1 168 ? -4.251 9.531 22.734 1.00 96.50 168 GLN A CA 1
ATOM 1371 C C . GLN A 1 168 ? -5.525 9.013 22.064 1.00 96.50 168 GLN A C 1
ATOM 1373 O O . GLN A 1 168 ? -5.559 8.696 20.869 1.00 96.50 168 GLN A O 1
ATOM 1378 N N . LYS A 1 169 ? -6.599 8.937 22.852 1.00 96.94 169 LYS A N 1
ATOM 1379 C CA . LYS A 1 169 ? -7.937 8.667 22.334 1.00 96.94 169 LYS A CA 1
ATOM 1380 C C . LYS A 1 169 ? -8.504 9.946 21.726 1.00 96.94 169 LYS A C 1
ATOM 1382 O O . LYS A 1 169 ? -8.701 10.925 22.436 1.00 96.94 169 LYS A O 1
ATOM 1387 N N . TYR A 1 170 ? -8.795 9.907 20.432 1.00 96.62 170 TYR A N 1
ATOM 1388 C CA . TYR A 1 170 ? -9.478 10.985 19.722 1.00 96.62 170 TYR A CA 1
ATOM 1389 C C . TYR A 1 170 ? -10.977 10.695 19.596 1.00 96.62 170 TYR A C 1
ATOM 1391 O O . TYR A 1 170 ? -11.416 9.548 19.745 1.00 96.62 170 TYR A O 1
ATOM 1399 N N . ASP A 1 171 ? -11.747 11.733 19.275 1.00 97.44 171 ASP A N 1
ATOM 1400 C CA . ASP A 1 171 ? -13.162 11.596 18.940 1.00 97.44 171 ASP A CA 1
ATOM 1401 C C . ASP A 1 171 ? -13.360 10.746 17.683 1.00 97.44 171 ASP A C 1
ATOM 1403 O O . ASP A 1 171 ? -12.534 10.731 16.764 1.00 97.44 171 ASP A O 1
ATOM 1407 N N . GLU A 1 172 ? -14.483 10.030 17.630 1.00 97.44 172 GLU A N 1
ATOM 1408 C CA . GLU A 1 172 ? -14.832 9.238 16.456 1.00 97.44 172 GLU A CA 1
ATOM 1409 C C . GLU A 1 172 ? -14.976 10.145 15.227 1.00 97.44 172 GLU A C 1
ATOM 1411 O O . GLU A 1 172 ? -15.669 11.161 15.240 1.00 97.44 172 GLU A O 1
ATOM 1416 N N . THR A 1 173 ? -14.338 9.752 14.127 1.00 96.88 173 THR A N 1
ATOM 1417 C CA . THR A 1 173 ? -14.431 10.466 12.847 1.00 96.88 173 THR A CA 1
ATOM 1418 C C . THR A 1 173 ? -14.774 9.481 11.735 1.00 96.88 173 THR A C 1
ATOM 1420 O O . THR A 1 173 ? -15.246 8.371 11.982 1.00 96.88 173 THR A O 1
ATOM 1423 N N . TRP A 1 174 ? -14.565 9.860 10.480 1.00 96.44 174 TRP A N 1
ATOM 1424 C CA . TRP A 1 174 ? -14.738 8.971 9.340 1.00 96.44 174 TRP A CA 1
ATOM 1425 C C . TRP A 1 174 ? -13.624 9.184 8.319 1.00 96.44 174 TRP A C 1
ATOM 1427 O O . TRP A 1 174 ? -12.964 10.226 8.300 1.00 96.44 174 TRP A O 1
ATOM 1437 N N . ARG A 1 175 ? -13.391 8.184 7.472 1.00 95.06 175 ARG A N 1
ATOM 1438 C CA . ARG A 1 175 ? -12.506 8.283 6.306 1.00 95.06 175 ARG A CA 1
ATOM 1439 C C . ARG A 1 175 ? -13.238 7.784 5.072 1.00 95.06 175 ARG A C 1
ATOM 1441 O O . ARG A 1 175 ? -14.102 6.914 5.176 1.00 95.06 175 ARG A O 1
ATOM 1448 N N . MET A 1 176 ? -12.908 8.365 3.923 1.00 94.12 176 MET A N 1
ATOM 1449 C CA . MET A 1 176 ? -13.286 7.768 2.647 1.00 94.12 176 MET A CA 1
ATOM 1450 C C . MET A 1 176 ? -12.442 6.510 2.446 1.00 94.12 176 MET A C 1
ATOM 1452 O O . MET A 1 176 ? -11.238 6.536 2.701 1.00 94.12 176 MET A O 1
ATOM 1456 N N . VAL A 1 177 ? -13.081 5.440 1.996 1.00 89.44 177 VAL A N 1
ATOM 1457 C CA . VAL A 1 177 ? -12.493 4.156 1.619 1.00 89.44 177 VAL A CA 1
ATOM 1458 C C . VAL A 1 177 ? -12.965 3.775 0.230 1.00 89.44 177 VAL A C 1
ATOM 1460 O O . VAL A 1 177 ? -14.098 4.157 -0.156 1.00 89.44 177 VAL A O 1
#

pLDDT: mean 94.16, std 5.58, range [46.69, 98.25]

Foldseek 3Di:
DPDFADFKWWQDLDQWDDDPQWTKDKDWDWDQDPNDTDIDIDIATAARLVDDDQWRVVRVVVCVVVVHHHRDTHDTHGFPLVCLVPADQRIWMAGGRGDIDHDDFDDKWKKFKFFWPDWDADPVAWTWTDTPPDPDIATDRHDDDPLFGMWIWTHDPPDTGTNDTDNDGDDMDIGGD

Radius of gyration: 20.82 Å; chains: 1; bounding box: 44×40×61 Å

Secondary structure (DSSP, 8-state):
-----SSEEEEESSPPEEETTEEEEEEEEEEEETTEEEEEEEEEEEEETTSS-SSHHHHHHHHHHTT--BPPPEEEE-SHHHHHHH--TT-EEEETTS-EEE----SEEEEEEEEEEEEEE-TTSSEEEEETT----EEESSPPPTT--EEEEEEETTEEEEEEEESSPPPPEEEE-

Sequence (177 aa):
MSEIVFPVFNIGIHKPQVEGGLVFYYHEREEYIDDELVTTTKYKVVDDQNLSGETLAQRRLQLTVDEVPLAKLSNAVYFLGDLIKIADPKLWFIDSRGKIFNYKRTTRAKLKFYKVLRLLPINTGGVVVEVEGLSQRFKALYRPTEDKQYVGILHFGVALILYGFYDQKYDETWRMV